Protein AF-A0A0Q2M6E2-F1 (afdb_monomer)

Organism: NCBI:txid277988

pLDDT: mean 79.39, std 15.01, range [28.14, 95.69]

Secondary structure (DSSP, 8-state):
-----S--------TTSSHHHHHHHHTTSTT-PPPSSS---TT-TTS-HHHHHHHHHHHHTS---

Solvent-accessible surface area (backbone atoms only — not comparable to full-atom values): 4595 Å² total; per-residue (Å²): 131,91,77,74,89,66,84,91,77,81,88,80,78,56,92,92,68,52,56,58,60,52,50,56,60,50,56,69,39,94,89,46,87,68,71,93,63,80,82,74,60,84,85,53,82,84,62,52,70,66,58,53,52,49,56,53,54,61,46,74,81,47,95,78,125

Mean predicted aligned error: 7.59 Å

Radius of gyration: 13.96 Å; Cα contacts (8 Å, |Δi|>4): 15; chains: 1; bounding box: 45×19×29 Å

InterPro domains:
  IPR027417 P-loop containing nucleoside triphosphate hydrolase [G3DSA:3.40.50.300] (1-63)
  IPR027417 P-loop containing nucleoside triphosphate hydrolase [SSF52540] (5-60)

Sequence (65 aa):
MEHDTLPNLFIVGEPRSGTTSLYHYLNQHPEIFMSPIKEPNHFCTDLHRETLEFLKTLRKNFWCI

Foldseek 3Di:
DDDDPDDPDDPPDDPPPCSQVVQVVQVVDPPDDDDPDDCPCPVVPVDDPVNVVVVVVVPVVDPDD

Structure (mmCIF, N/CA/C/O backbone):
data_AF-A0A0Q2M6E2-F1
#
_entry.id   AF-A0A0Q2M6E2-F1
#
loop_
_atom_site.group_PDB
_atom_site.id
_atom_site.type_symbol
_atom_site.label_atom_id
_atom_site.label_alt_id
_atom_site.label_comp_id
_atom_site.label_asym_id
_atom_site.label_entity_id
_atom_site.label_seq_id
_atom_site.pdbx_PDB_ins_code
_atom_site.Cartn_x
_atom_site.Cartn_y
_atom_site.Cartn_z
_atom_site.occupancy
_atom_site.B_iso_or_equiv
_atom_site.auth_seq_id
_atom_site.auth_comp_id
_atom_site.auth_asym_id
_atom_site.auth_atom_id
_atom_site.pdbx_PDB_model_num
ATOM 1 N N . MET A 1 1 ? -26.305 -4.338 1.719 1.00 50.12 1 MET A N 1
ATOM 2 C CA . MET A 1 1 ? -25.565 -3.467 0.789 1.00 50.12 1 MET A CA 1
ATOM 3 C C . MET A 1 1 ? -24.604 -4.371 0.054 1.00 50.12 1 MET A C 1
ATOM 5 O O . MET A 1 1 ? -23.917 -5.143 0.710 1.00 50.12 1 MET A O 1
ATOM 9 N N . GLU A 1 2 ? -24.677 -4.398 -1.270 1.00 63.62 2 GLU A N 1
ATOM 10 C CA . GLU A 1 2 ? -23.763 -5.182 -2.098 1.00 63.62 2 GLU A CA 1
ATOM 11 C C . GLU A 1 2 ? -22.364 -4.582 -1.938 1.00 63.62 2 GLU A C 1
ATOM 13 O O . GLU A 1 2 ? -22.147 -3.418 -2.267 1.00 63.62 2 GLU A O 1
ATOM 18 N N . HIS A 1 3 ? -21.453 -5.328 -1.315 1.00 68.69 3 HIS A N 1
ATOM 19 C CA . HIS A 1 3 ? -20.058 -4.923 -1.214 1.00 68.69 3 HIS A CA 1
ATOM 20 C C . HIS A 1 3 ? -19.330 -5.520 -2.409 1.00 68.69 3 HIS A C 1
ATOM 22 O O . HIS A 1 3 ? -19.088 -6.726 -2.454 1.00 68.69 3 HIS A O 1
ATOM 28 N N . ASP A 1 4 ? -19.028 -4.668 -3.385 1.00 79.38 4 ASP A N 1
ATOM 29 C CA . ASP A 1 4 ? -18.159 -5.033 -4.492 1.00 79.38 4 ASP A CA 1
ATOM 30 C C . ASP A 1 4 ? -16.772 -5.385 -3.930 1.00 79.38 4 ASP A C 1
ATOM 32 O O . ASP A 1 4 ? -16.206 -4.653 -3.114 1.00 79.38 4 ASP A O 1
ATOM 36 N N . THR A 1 5 ? -16.253 -6.552 -4.307 1.00 83.94 5 THR A N 1
ATOM 37 C CA . THR A 1 5 ? -14.957 -7.055 -3.816 1.00 83.94 5 THR A CA 1
ATOM 38 C C . THR A 1 5 ? -13.769 -6.393 -4.510 1.00 83.94 5 THR A C 1
ATOM 40 O O . THR A 1 5 ? -12.618 -6.628 -4.135 1.00 83.94 5 THR A O 1
ATOM 43 N N . LEU A 1 6 ? -14.033 -5.584 -5.538 1.00 89.44 6 LEU A N 1
ATOM 44 C CA . LEU A 1 6 ? -13.005 -4.869 -6.273 1.00 89.44 6 LEU A CA 1
ATOM 45 C C . LEU A 1 6 ? -12.475 -3.667 -5.471 1.00 89.44 6 LEU A C 1
ATOM 47 O O . LEU A 1 6 ? -13.250 -2.943 -4.842 1.00 89.44 6 LEU A O 1
ATOM 51 N N . PRO A 1 7 ? -11.154 -3.406 -5.508 1.00 88.75 7 PRO A N 1
ATOM 52 C CA . PRO A 1 7 ? -10.597 -2.197 -4.919 1.00 88.75 7 PRO A CA 1
ATOM 53 C C . PRO A 1 7 ? -11.193 -0.945 -5.571 1.00 88.75 7 PRO A C 1
ATOM 55 O O . PRO A 1 7 ? -11.210 -0.820 -6.795 1.00 88.75 7 PRO A O 1
ATOM 58 N N . ASN A 1 8 ? -11.629 0.005 -4.747 1.00 92.56 8 ASN A N 1
ATOM 59 C CA . ASN A 1 8 ? -12.194 1.284 -5.191 1.00 92.56 8 ASN A CA 1
ATOM 60 C C . ASN A 1 8 ? -11.199 2.459 -5.098 1.00 92.56 8 ASN A C 1
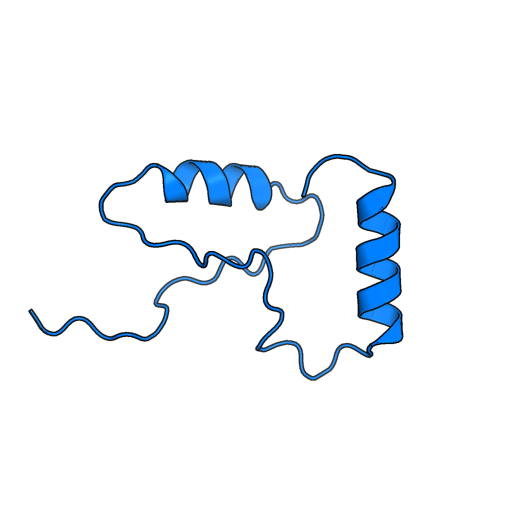ATOM 62 O O . ASN A 1 8 ? -11.470 3.542 -5.613 1.00 92.56 8 ASN A O 1
ATOM 66 N N . LEU A 1 9 ? -10.043 2.246 -4.462 1.00 90.56 9 LEU A N 1
ATOM 67 C CA . LEU A 1 9 ? -8.995 3.238 -4.249 1.00 90.56 9 LEU A CA 1
ATOM 68 C C . LEU A 1 9 ? -7.627 2.622 -4.547 1.00 90.56 9 LEU A C 1
ATOM 70 O O . LEU A 1 9 ? -7.291 1.548 -4.047 1.00 90.56 9 LEU A O 1
ATOM 74 N N . PHE A 1 10 ? -6.808 3.351 -5.306 1.00 91.25 10 PHE A N 1
ATOM 75 C CA . PHE A 1 10 ? -5.432 2.975 -5.615 1.00 91.25 10 PHE A CA 1
ATOM 76 C C . PHE A 1 10 ? -4.468 4.079 -5.182 1.00 91.25 10 PHE A C 1
ATOM 78 O O . PHE A 1 10 ? -4.586 5.228 -5.607 1.00 91.25 10 PHE A O 1
ATOM 85 N N . ILE A 1 11 ? -3.475 3.718 -4.367 1.00 89.94 11 ILE A N 1
ATOM 86 C CA . ILE A 1 11 ? -2.333 4.584 -4.054 1.00 89.94 11 ILE A CA 1
ATOM 87 C C . ILE A 1 11 ? -1.241 4.270 -5.076 1.00 89.94 11 ILE A C 1
ATOM 89 O O . 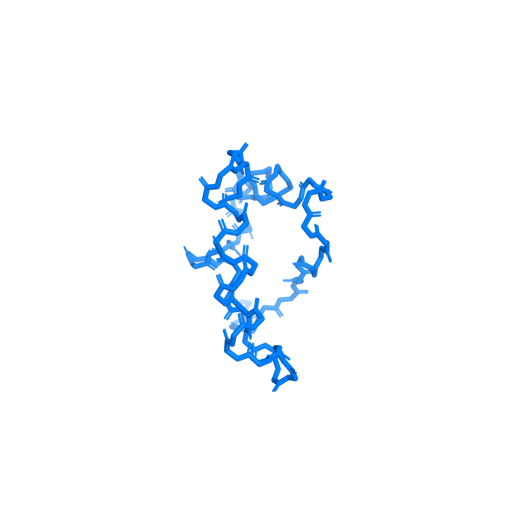ILE A 1 11 ? -0.459 3.344 -4.881 1.00 89.94 11 ILE A O 1
ATOM 93 N N . VAL A 1 12 ? -1.222 5.010 -6.185 1.00 87.31 12 VAL A N 1
ATOM 94 C CA . VAL A 1 12 ? -0.263 4.770 -7.280 1.00 87.31 12 VAL A CA 1
ATOM 95 C C . VAL A 1 12 ? 1.134 5.282 -6.913 1.00 87.31 12 VAL A C 1
ATOM 97 O O . VAL A 1 12 ? 2.118 4.602 -7.175 1.00 87.31 12 VAL A O 1
ATOM 100 N N . GLY A 1 13 ? 1.205 6.414 -6.202 1.00 78.12 13 GLY A N 1
ATOM 101 C CA . GLY A 1 13 ? 2.438 6.955 -5.627 1.00 78.12 13 GLY A CA 1
ATOM 102 C C . GLY A 1 13 ? 3.590 7.212 -6.608 1.00 78.12 13 GLY A C 1
ATOM 103 O O . GLY A 1 13 ? 3.483 7.019 -7.814 1.00 78.12 13 GLY A O 1
ATOM 104 N N . GLU A 1 14 ? 4.714 7.635 -6.027 1.00 80.19 14 GLU A N 1
ATOM 105 C CA . GLU A 1 14 ? 6.077 7.410 -6.524 1.00 80.19 14 GLU A CA 1
ATOM 106 C C . GLU A 1 14 ? 6.939 7.064 -5.288 1.00 80.19 14 GLU A C 1
ATOM 108 O O . GLU A 1 14 ? 6.591 7.462 -4.163 1.00 80.19 14 GLU A O 1
ATOM 113 N N . PRO A 1 15 ? 8.019 6.273 -5.406 1.00 79.38 15 PRO A N 1
ATOM 114 C CA . PRO A 1 15 ? 8.900 6.003 -4.275 1.00 79.38 15 PRO A CA 1
ATOM 115 C C . PRO A 1 15 ? 9.316 7.291 -3.549 1.00 79.38 15 PRO A C 1
ATOM 117 O O . PRO A 1 15 ? 9.725 8.261 -4.167 1.00 79.38 15 PRO A O 1
ATOM 120 N N . ARG A 1 16 ? 9.258 7.289 -2.210 1.00 77.12 16 ARG A N 1
ATOM 121 C CA . ARG A 1 16 ? 9.597 8.443 -1.342 1.00 77.12 16 ARG A CA 1
ATOM 122 C C . ARG A 1 16 ? 8.613 9.624 -1.374 1.00 77.12 16 ARG A C 1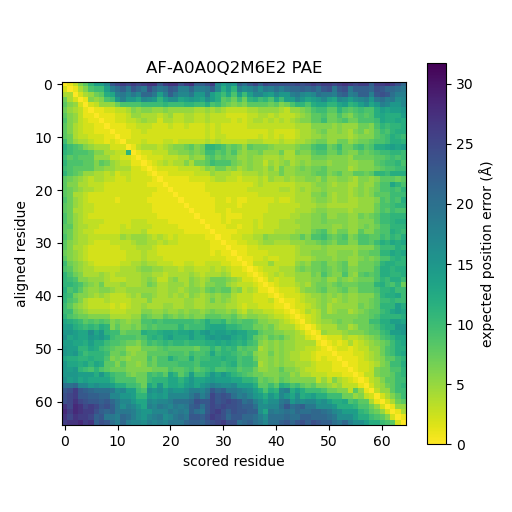
ATOM 124 O O . ARG A 1 16 ? 8.889 10.636 -0.740 1.00 77.12 16 ARG A O 1
ATOM 131 N N . SER A 1 17 ? 7.427 9.477 -1.964 1.00 85.75 17 SER A N 1
ATOM 132 C CA . SER A 1 17 ? 6.375 10.508 -1.922 1.00 85.75 17 SER A CA 1
ATOM 133 C C . SER A 1 17 ? 5.472 10.450 -0.672 1.00 85.75 17 SER A C 1
ATOM 135 O O . SER A 1 17 ? 4.392 11.036 -0.656 1.00 85.75 17 SER A O 1
ATOM 137 N N . GLY A 1 18 ? 5.858 9.700 0.369 1.00 84.81 18 GLY A N 1
ATOM 138 C CA . GLY A 1 18 ? 5.066 9.559 1.602 1.00 84.81 18 GLY A CA 1
ATOM 139 C C . GLY A 1 18 ? 3.899 8.560 1.528 1.00 84.81 18 GLY A C 1
ATOM 140 O O . GLY A 1 18 ? 3.049 8.545 2.418 1.00 84.81 18 GLY A O 1
ATOM 141 N N . THR A 1 19 ? 3.863 7.687 0.516 1.00 88.19 19 THR A N 1
ATOM 142 C CA . THR A 1 19 ? 2.818 6.655 0.343 1.00 88.19 19 THR A CA 1
ATOM 143 C C . THR A 1 19 ? 2.734 5.688 1.526 1.00 88.19 19 THR A C 1
ATOM 145 O O . THR A 1 19 ? 1.649 5.231 1.871 1.00 88.19 19 THR A O 1
ATOM 148 N N . THR A 1 20 ? 3.856 5.432 2.205 1.00 87.38 20 THR A N 1
ATOM 149 C CA . THR A 1 20 ? 3.916 4.648 3.450 1.00 87.38 20 THR A CA 1
ATOM 150 C C . THR A 1 20 ? 3.120 5.288 4.580 1.00 87.38 20 THR A C 1
ATOM 152 O O . THR A 1 20 ? 2.300 4.616 5.199 1.00 87.38 20 THR A O 1
ATOM 155 N N . SER A 1 21 ? 3.326 6.579 4.842 1.00 90.81 21 SER A N 1
ATOM 156 C CA . SER A 1 21 ? 2.592 7.288 5.893 1.00 90.81 21 SER A CA 1
ATOM 157 C C . SER A 1 21 ? 1.100 7.327 5.575 1.00 90.81 21 SER A C 1
ATOM 159 O O . SER A 1 21 ? 0.285 7.004 6.433 1.00 90.81 21 SER A O 1
ATOM 161 N N . LEU A 1 22 ? 0.749 7.621 4.317 1.00 91.00 22 LEU A N 1
ATOM 162 C CA . LEU A 1 22 ? -0.638 7.607 3.852 1.00 91.00 22 LEU A CA 1
ATOM 163 C C . LEU A 1 22 ? -1.294 6.231 4.037 1.00 91.00 22 LEU A C 1
ATOM 165 O O . LEU A 1 22 ? -2.411 6.154 4.542 1.00 91.00 22 LEU A O 1
ATOM 169 N N . TYR A 1 23 ? -0.588 5.150 3.687 1.00 91.50 23 TYR A N 1
ATOM 170 C CA . TYR A 1 23 ? -1.045 3.780 3.916 1.00 91.50 23 TYR A CA 1
ATOM 171 C C . TYR A 1 23 ? -1.373 3.542 5.396 1.00 91.50 23 TYR A C 1
ATOM 173 O O . TYR A 1 23 ? -2.444 3.032 5.712 1.00 91.50 23 TYR A O 1
ATOM 181 N N . HIS A 1 24 ? -0.485 3.944 6.311 1.00 91.50 24 HIS A N 1
ATOM 182 C CA . HIS A 1 24 ? -0.708 3.759 7.746 1.00 91.50 24 HIS A CA 1
ATOM 183 C C . HIS A 1 24 ? -1.874 4.591 8.284 1.00 91.50 24 HIS A C 1
ATOM 185 O O . HIS A 1 24 ? -2.627 4.082 9.108 1.00 91.50 24 HIS A O 1
ATOM 191 N N . TYR A 1 25 ? -2.053 5.827 7.813 1.00 93.94 25 TYR A N 1
ATOM 192 C CA . TYR A 1 25 ? -3.174 6.671 8.231 1.00 93.94 25 TYR A CA 1
ATOM 193 C C . TYR A 1 25 ? -4.518 6.115 7.759 1.00 93.94 25 TYR A C 1
ATOM 195 O O . TYR A 1 25 ? -5.461 6.049 8.541 1.00 93.94 25 TYR A O 1
ATOM 203 N N . LEU A 1 26 ? -4.601 5.653 6.510 1.00 93.38 26 LEU A N 1
ATOM 204 C CA . LEU A 1 26 ? -5.830 5.059 5.979 1.00 93.38 26 LEU A CA 1
ATOM 205 C C . LEU A 1 26 ? -6.158 3.725 6.654 1.00 93.38 26 LEU A C 1
ATOM 207 O O . LEU A 1 26 ? -7.314 3.471 6.972 1.00 93.38 26 LEU A O 1
ATOM 211 N N . ASN A 1 27 ? -5.144 2.910 6.956 1.00 92.88 27 ASN A N 1
ATOM 212 C CA . ASN A 1 27 ? -5.324 1.625 7.634 1.00 92.88 27 ASN A CA 1
ATOM 213 C C . ASN A 1 27 ? -5.842 1.745 9.081 1.00 92.88 27 ASN A C 1
ATOM 215 O O . ASN A 1 27 ? -6.229 0.745 9.677 1.00 92.88 27 ASN A O 1
ATOM 219 N N . GLN A 1 28 ? -5.815 2.938 9.679 1.00 95.69 28 GLN A N 1
ATOM 220 C CA . GLN A 1 28 ? -6.401 3.174 11.002 1.00 95.69 28 GLN A CA 1
ATOM 221 C C . GLN A 1 28 ? -7.922 3.377 10.949 1.00 95.69 28 GLN A C 1
ATOM 223 O O . GLN A 1 28 ? -8.577 3.303 11.988 1.00 95.69 28 GLN A O 1
ATOM 228 N N . HIS A 1 29 ? -8.493 3.642 9.772 1.00 95.44 29 HIS A N 1
ATOM 229 C CA . HIS A 1 29 ? -9.920 3.897 9.632 1.00 95.44 29 HIS A CA 1
ATOM 230 C C . HIS A 1 29 ? -10.713 2.577 9.610 1.00 95.44 29 HIS A C 1
ATOM 232 O O . HIS A 1 29 ? -10.424 1.716 8.781 1.00 95.44 29 HIS A O 1
ATOM 238 N N . PRO A 1 30 ? -11.748 2.405 10.455 1.00 95.06 30 PRO A N 1
ATOM 239 C CA . PRO A 1 30 ? -12.447 1.124 10.615 1.00 95.06 30 PRO A CA 1
ATOM 240 C C . PRO A 1 30 ? -13.205 0.659 9.363 1.00 95.06 30 PRO A C 1
ATOM 242 O O . PRO A 1 30 ? -13.473 -0.528 9.214 1.00 95.06 30 PRO A O 1
ATOM 245 N N . GLU A 1 31 ? -13.546 1.582 8.463 1.00 94.12 31 GLU A N 1
ATOM 246 C CA . GLU A 1 31 ? -14.265 1.283 7.214 1.00 94.12 31 GLU A CA 1
ATOM 247 C C . GLU A 1 31 ? -13.340 1.096 6.003 1.00 94.12 31 GLU A C 1
ATOM 249 O O . GLU A 1 31 ? -13.816 0.872 4.892 1.00 94.12 31 GLU A O 1
ATOM 254 N N . ILE A 1 32 ? -12.021 1.213 6.189 1.00 92.44 32 ILE A N 1
ATOM 255 C CA . ILE A 1 32 ? -11.048 1.075 5.105 1.00 92.44 32 ILE A CA 1
ATOM 256 C C . ILE A 1 32 ? -10.300 -0.239 5.280 1.00 92.44 32 ILE A C 1
ATOM 258 O O . ILE A 1 32 ? -9.627 -0.472 6.280 1.00 92.44 32 ILE A O 1
ATOM 262 N N . PHE A 1 33 ? -10.376 -1.084 4.259 1.00 92.12 33 PHE A N 1
ATOM 263 C CA . PHE A 1 33 ? -9.542 -2.268 4.155 1.00 92.12 33 PHE A CA 1
ATOM 264 C C . PHE A 1 33 ? -8.349 -1.977 3.242 1.00 92.12 33 PHE A C 1
ATOM 266 O O . PHE A 1 33 ? -8.521 -1.662 2.064 1.00 92.12 33 PHE A O 1
ATOM 273 N N . MET A 1 34 ? -7.134 -2.106 3.777 1.00 91.62 34 MET A N 1
ATOM 274 C CA . MET A 1 34 ? -5.902 -2.032 2.993 1.00 91.62 34 MET A CA 1
ATOM 275 C C . MET A 1 34 ? -5.410 -3.437 2.630 1.00 91.62 34 MET A C 1
ATOM 277 O O . MET A 1 34 ? -5.540 -4.379 3.411 1.00 91.62 34 MET A O 1
ATOM 281 N N . SER A 1 35 ? -4.806 -3.581 1.446 1.00 88.50 35 SER A N 1
ATOM 282 C CA . SER A 1 35 ? -4.206 -4.850 1.009 1.00 88.50 35 SER A CA 1
ATOM 283 C C . SER A 1 35 ? -3.118 -5.316 1.990 1.00 88.50 35 SER A C 1
ATOM 285 O O . SER A 1 35 ? -2.202 -4.540 2.265 1.00 88.50 35 SER A O 1
ATOM 287 N N . PRO A 1 36 ? -3.128 -6.587 2.444 1.00 85.56 36 PRO A N 1
ATOM 288 C CA . PRO A 1 36 ? -2.093 -7.120 3.337 1.00 85.56 36 PRO A CA 1
ATOM 289 C C . PRO A 1 36 ? -0.709 -7.155 2.675 1.00 85.56 36 PRO A C 1
ATOM 291 O O . PRO A 1 36 ? 0.315 -7.112 3.353 1.00 85.56 36 PRO A O 1
ATOM 294 N N . ILE A 1 37 ? -0.674 -7.222 1.341 1.00 85.19 37 ILE A N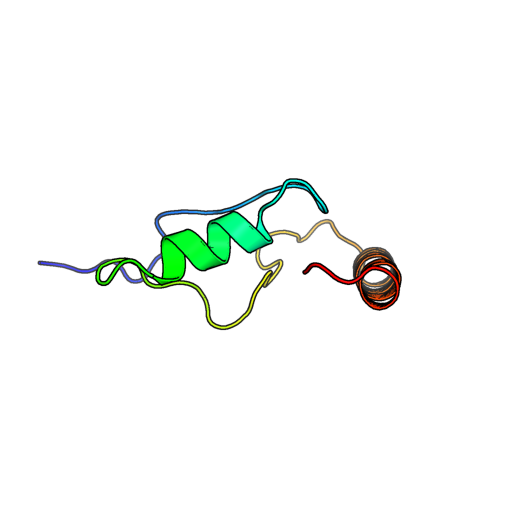 1
ATOM 295 C CA . ILE A 1 37 ? 0.548 -7.083 0.555 1.00 85.19 37 ILE A CA 1
ATOM 296 C C . ILE A 1 37 ? 0.676 -5.615 0.162 1.00 85.19 37 ILE A C 1
ATOM 298 O O . ILE A 1 37 ? -0.112 -5.109 -0.646 1.00 85.19 37 ILE A O 1
ATOM 302 N N . LYS A 1 38 ? 1.687 -4.943 0.715 1.00 75.69 38 LYS A N 1
ATOM 303 C CA . LYS A 1 38 ? 2.060 -3.591 0.310 1.00 75.69 38 LYS A CA 1
ATOM 304 C C . LYS A 1 38 ? 2.771 -3.653 -1.042 1.00 75.69 38 LYS A C 1
ATOM 306 O O . LYS A 1 38 ? 3.762 -4.362 -1.186 1.00 75.69 38 LYS A O 1
ATOM 311 N N . GLU A 1 39 ? 2.246 -2.902 -2.008 1.00 77.94 39 GLU A N 1
ATOM 312 C CA . GLU A 1 39 ? 2.761 -2.787 -3.383 1.00 77.94 39 GLU A CA 1
ATOM 313 C C . GLU A 1 39 ? 2.768 -4.102 -4.187 1.00 77.94 39 GLU A C 1
ATOM 315 O O . GLU A 1 39 ? 3.822 -4.628 -4.548 1.00 77.94 39 GLU A O 1
ATOM 320 N N . PRO A 1 40 ? 1.578 -4.635 -4.522 1.00 78.38 40 PRO A N 1
ATOM 321 C CA . PRO A 1 40 ? 1.455 -5.887 -5.268 1.00 78.38 40 PRO A CA 1
ATOM 322 C C . PRO A 1 40 ? 1.909 -5.787 -6.734 1.00 78.38 40 PRO A C 1
ATOM 324 O O . PRO A 1 40 ? 2.092 -6.821 -7.369 1.00 78.38 40 PRO A O 1
ATOM 327 N N . ASN A 1 41 ? 2.079 -4.577 -7.285 1.00 82.06 41 ASN A N 1
ATOM 328 C CA . ASN A 1 41 ? 2.472 -4.333 -8.683 1.00 82.06 41 ASN A CA 1
ATOM 329 C C . ASN A 1 41 ? 1.607 -5.085 -9.719 1.00 82.06 41 ASN A C 1
ATOM 331 O O . ASN A 1 41 ? 2.067 -5.375 -10.818 1.00 82.06 41 ASN A O 1
ATOM 335 N N . HIS A 1 42 ? 0.348 -5.397 -9.378 1.00 83.88 42 HIS A N 1
ATOM 336 C CA . HIS A 1 42 ? -0.539 -6.234 -10.197 1.00 83.88 42 HIS A CA 1
ATOM 337 C C . HIS A 1 42 ? -0.781 -5.656 -11.600 1.00 83.88 42 HIS A C 1
ATOM 339 O O . HIS A 1 42 ? -0.865 -6.406 -12.567 1.00 83.88 42 HIS A O 1
ATOM 345 N N . PHE A 1 43 ? -0.846 -4.326 -11.712 1.00 86.19 43 PHE A N 1
ATOM 346 C CA . PHE A 1 43 ? -1.075 -3.619 -12.975 1.00 86.19 43 PHE A CA 1
ATOM 347 C C . PHE A 1 43 ? 0.216 -3.194 -13.700 1.00 86.19 43 PHE A C 1
ATOM 349 O O . PHE A 1 43 ? 0.140 -2.664 -14.802 1.00 86.19 43 PHE A O 1
ATOM 356 N N . CYS A 1 44 ? 1.399 -3.423 -13.119 1.00 83.06 44 CYS A N 1
ATOM 357 C CA . CYS A 1 44 ? 2.686 -3.012 -13.692 1.00 83.06 44 CYS A CA 1
ATOM 358 C C . CYS A 1 44 ? 3.236 -4.089 -14.642 1.00 83.06 44 CYS A C 1
ATOM 360 O O . CYS A 1 44 ? 4.248 -4.729 -14.355 1.00 83.06 44 CYS A O 1
ATOM 362 N N . THR A 1 45 ? 2.543 -4.335 -15.756 1.00 84.44 45 THR A N 1
ATOM 363 C CA . THR A 1 45 ? 2.909 -5.378 -16.737 1.00 84.44 45 THR A CA 1
ATOM 364 C C . THR A 1 45 ? 4.130 -5.027 -17.588 1.00 84.44 45 THR A C 1
ATOM 366 O O . THR A 1 45 ? 4.718 -5.895 -18.225 1.00 84.44 45 THR A O 1
ATOM 369 N N . ASP A 1 46 ? 4.488 -3.750 -17.623 1.00 83.25 46 ASP A N 1
ATOM 370 C CA . ASP A 1 46 ? 5.582 -3.149 -18.382 1.00 83.25 46 ASP A CA 1
ATOM 371 C C . ASP A 1 46 ? 6.906 -3.083 -17.598 1.00 83.25 46 ASP A C 1
ATOM 373 O O . ASP A 1 46 ? 7.966 -2.835 -18.182 1.00 83.25 46 ASP A O 1
ATOM 377 N N . LEU A 1 47 ? 6.885 -3.351 -16.285 1.00 77.00 47 LEU A N 1
ATOM 378 C CA . LEU A 1 47 ? 8.100 -3.409 -15.477 1.00 77.00 47 LEU A CA 1
ATOM 37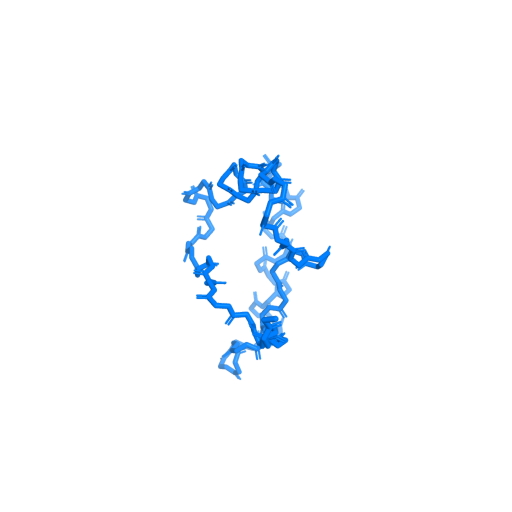9 C C . LEU A 1 47 ? 8.827 -4.748 -15.654 1.00 77.00 47 LEU A C 1
ATOM 381 O O . LEU A 1 47 ? 8.342 -5.814 -15.270 1.00 77.00 47 LEU A O 1
ATOM 385 N N . HIS A 1 48 ? 10.058 -4.682 -16.156 1.00 80.69 48 HIS A N 1
ATOM 386 C CA . HIS A 1 48 ? 10.946 -5.837 -16.223 1.00 80.69 48 HIS A CA 1
ATOM 387 C C . HIS A 1 48 ? 11.321 -6.305 -14.807 1.00 80.69 48 HIS A C 1
ATOM 389 O O . HIS A 1 48 ? 11.533 -5.498 -13.897 1.00 80.69 48 HIS A O 1
ATOM 395 N N . ARG A 1 49 ? 11.453 -7.626 -14.616 1.00 77.50 49 ARG A N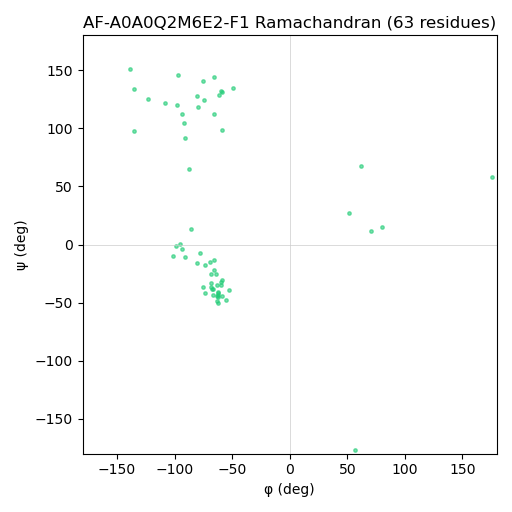 1
ATOM 396 C CA . ARG A 1 49 ? 11.811 -8.228 -13.315 1.00 77.50 49 ARG A CA 1
ATOM 397 C C . ARG A 1 49 ? 13.087 -7.613 -12.730 1.00 77.50 49 ARG A C 1
ATOM 399 O O . ARG A 1 49 ? 13.153 -7.375 -11.533 1.00 77.50 49 ARG A O 1
ATOM 406 N N . GLU A 1 50 ? 14.073 -7.321 -13.568 1.00 81.31 50 GLU A N 1
ATOM 407 C CA . GLU A 1 50 ? 15.337 -6.695 -13.163 1.00 81.31 50 GLU A CA 1
ATOM 408 C C . GLU A 1 50 ? 15.124 -5.301 -12.568 1.00 81.31 50 GLU A C 1
ATOM 410 O O . GLU A 1 50 ? 15.695 -4.980 -11.528 1.00 81.31 50 GLU A O 1
ATOM 415 N N . THR A 1 51 ? 14.238 -4.500 -13.167 1.00 80.12 51 THR A N 1
ATOM 416 C CA . THR A 1 51 ? 13.841 -3.190 -12.642 1.00 80.12 51 THR A CA 1
ATOM 417 C C . THR A 1 51 ? 13.161 -3.334 -11.284 1.00 80.12 51 THR A C 1
ATOM 419 O O . THR A 1 51 ? 13.492 -2.599 -10.357 1.00 80.12 51 THR A O 1
ATOM 422 N N . LEU A 1 52 ? 12.265 -4.314 -11.123 1.00 75.62 52 LEU A N 1
ATOM 423 C CA . LEU A 1 52 ? 11.611 -4.589 -9.839 1.00 75.62 52 LEU A CA 1
ATOM 424 C C . LEU A 1 52 ? 12.620 -4.994 -8.761 1.00 75.62 52 LEU A C 1
ATOM 426 O O . LEU A 1 52 ? 12.560 -4.486 -7.643 1.00 75.62 52 LEU A O 1
ATOM 430 N N . GLU A 1 53 ? 13.559 -5.881 -9.080 1.00 79.12 53 GLU A N 1
ATOM 431 C CA . GLU A 1 53 ? 14.592 -6.315 -8.136 1.00 79.12 53 GLU A CA 1
ATOM 432 C C . GLU A 1 53 ? 15.578 -5.190 -7.804 1.00 79.12 53 GLU A C 1
ATOM 434 O O . GLU A 1 53 ? 15.967 -5.037 -6.644 1.00 79.12 53 GLU A O 1
ATOM 439 N N . PHE A 1 54 ? 15.917 -4.335 -8.770 1.00 78.38 54 PHE A N 1
ATOM 440 C CA . PHE A 1 54 ? 16.715 -3.134 -8.539 1.00 78.38 54 PHE A CA 1
ATOM 441 C C . PHE A 1 54 ? 16.000 -2.154 -7.603 1.00 78.38 54 PHE A C 1
ATOM 443 O O . PHE A 1 54 ? 16.578 -1.736 -6.599 1.00 78.38 54 PHE A O 1
ATOM 450 N N . LEU A 1 55 ? 14.723 -1.849 -7.853 1.00 75.56 55 LEU A N 1
ATOM 451 C CA . LEU A 1 55 ? 13.922 -0.975 -6.992 1.00 75.56 55 LEU A CA 1
ATOM 452 C C . LEU A 1 55 ? 13.766 -1.563 -5.580 1.00 75.56 55 LEU A C 1
ATOM 454 O O . LEU A 1 55 ? 13.933 -0.847 -4.593 1.00 75.56 55 LEU A O 1
ATOM 458 N N . LYS A 1 56 ? 13.541 -2.876 -5.451 1.00 72.69 56 LYS A N 1
ATOM 459 C CA . LYS A 1 56 ? 13.540 -3.585 -4.155 1.00 72.69 56 LYS A CA 1
ATOM 460 C C . LYS A 1 56 ? 14.896 -3.543 -3.451 1.00 72.69 56 LYS A C 1
ATOM 462 O O . LYS A 1 56 ? 14.952 -3.463 -2.226 1.00 72.69 56 LYS A O 1
ATOM 467 N N . THR A 1 57 ? 15.990 -3.583 -4.200 1.00 69.50 57 THR A N 1
ATOM 468 C CA . THR A 1 57 ? 17.348 -3.528 -3.648 1.00 69.50 57 THR A CA 1
ATOM 469 C C . THR A 1 57 ? 17.692 -2.117 -3.173 1.00 69.50 57 THR A C 1
ATOM 471 O O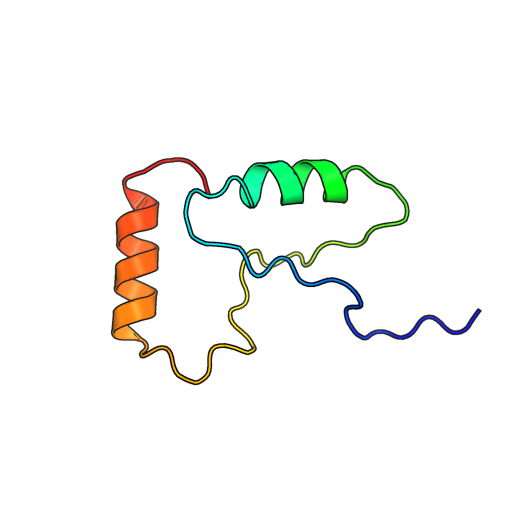 . THR A 1 57 ? 18.186 -1.956 -2.058 1.00 69.50 57 THR A O 1
ATOM 474 N N . LEU A 1 58 ? 17.326 -1.083 -3.938 1.00 65.56 58 LEU A N 1
ATOM 475 C CA . LEU A 1 58 ? 17.414 0.312 -3.499 1.00 65.56 58 LEU A CA 1
ATOM 476 C C . LEU A 1 58 ? 16.568 0.579 -2.242 1.00 65.56 58 LEU A C 1
ATOM 478 O O . LEU A 1 58 ? 16.967 1.383 -1.399 1.00 65.56 58 LEU A O 1
ATOM 482 N N . ARG A 1 59 ? 15.439 -0.128 -2.074 1.00 63.53 59 ARG A N 1
ATOM 483 C CA . ARG A 1 59 ? 14.598 -0.064 -0.864 1.00 63.53 59 ARG A CA 1
ATOM 484 C C . ARG A 1 59 ? 15.245 -0.653 0.383 1.00 63.53 59 ARG A C 1
ATOM 486 O O . ARG A 1 59 ? 14.993 -0.147 1.468 1.00 63.53 59 ARG A O 1
ATOM 493 N N . LYS A 1 60 ? 16.080 -1.693 0.269 1.00 54.97 60 LYS A N 1
ATOM 494 C CA . LYS A 1 60 ? 16.704 -2.337 1.445 1.00 54.97 60 LYS A CA 1
ATOM 495 C C . LYS A 1 60 ? 17.727 -1.448 2.160 1.00 54.97 60 LYS A C 1
ATOM 497 O O . LYS A 1 60 ? 17.922 -1.617 3.358 1.00 54.97 60 LYS A O 1
ATOM 502 N N . ASN A 1 61 ? 18.332 -0.489 1.458 1.00 46.38 61 ASN A N 1
ATOM 503 C CA . ASN A 1 61 ? 19.377 0.380 2.014 1.00 46.38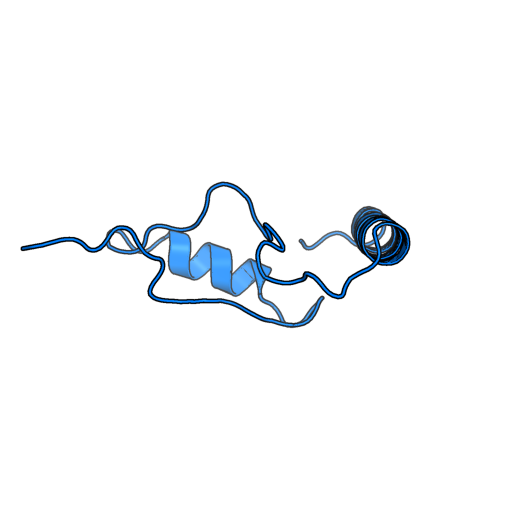 61 ASN A CA 1
ATOM 504 C C . ASN A 1 61 ? 18.868 1.759 2.470 1.00 46.38 61 ASN A C 1
ATOM 506 O O . ASN A 1 61 ? 19.645 2.548 3.000 1.00 46.38 61 ASN A O 1
ATOM 510 N N . PHE A 1 62 ? 17.576 2.052 2.298 1.00 43.34 62 PHE A N 1
ATOM 511 C CA . PHE A 1 62 ? 16.954 3.293 2.756 1.00 43.34 62 PHE A CA 1
ATOM 512 C C . PHE A 1 62 ? 15.623 2.974 3.432 1.00 43.34 62 PHE A C 1
ATOM 514 O O . PHE A 1 62 ? 14.600 2.759 2.788 1.00 43.34 62 PHE A O 1
ATOM 521 N N . TRP A 1 63 ? 15.680 2.916 4.759 1.00 34.53 63 TRP A N 1
ATOM 522 C CA . TRP A 1 63 ? 14.569 2.636 5.660 1.00 34.53 63 TRP A CA 1
ATOM 523 C C . TRP A 1 63 ? 13.450 3.675 5.470 1.00 34.53 63 TRP A C 1
ATOM 525 O O . TRP A 1 63 ? 13.582 4.792 5.959 1.00 34.53 63 TRP A O 1
ATOM 535 N N . CYS A 1 64 ? 12.410 3.328 4.696 1.00 28.14 64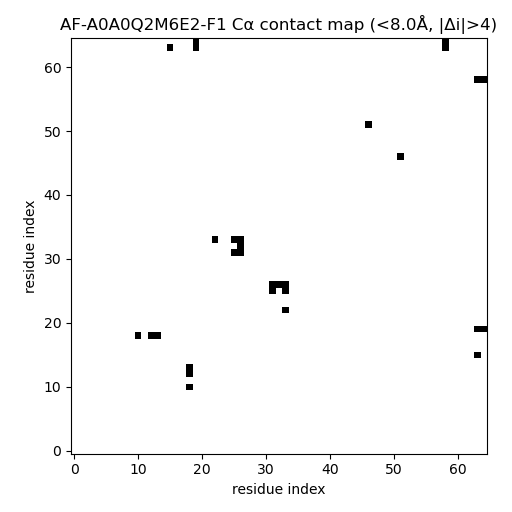 CYS A N 1
ATOM 536 C CA . CYS A 1 64 ? 11.024 3.817 4.813 1.00 28.14 64 CYS A CA 1
ATOM 537 C C . CYS A 1 64 ? 10.114 3.282 3.687 1.00 28.14 64 CYS A C 1
ATOM 539 O O . CYS A 1 64 ? 9.517 4.087 2.980 1.00 28.14 64 CYS A O 1
ATOM 541 N N . ILE A 1 65 ? 9.947 1.963 3.493 1.00 44.53 65 ILE A N 1
ATOM 542 C CA . ILE A 1 65 ? 8.759 1.461 2.767 1.00 44.53 65 ILE A CA 1
ATOM 543 C C . ILE A 1 65 ? 8.261 0.131 3.317 1.00 44.53 65 ILE A C 1
ATOM 545 O O . ILE A 1 65 ? 8.971 -0.879 3.152 1.00 44.53 65 ILE A O 1
#